Protein AF-A0A969B9C9-F1 (afdb_monomer_lite)

Radius of gyration: 15.31 Å; chains: 1; bounding box: 33×28×55 Å

Secondary structure (DSSP, 8-state):
-PPPPEEEEETTEEEEE-TT---HHHHHHHHHHHHT-SEEEEEE-SSTTHHHHT--SEEEEEEES--TT---SEEESSHHHHHHHHHHHHHTT-

Structure (mmCIF, N/CA/C/O backbone):
data_AF-A0A969B9C9-F1
#
_entry.id   AF-A0A969B9C9-F1
#
loop_
_atom_site.group_PDB
_atom_site.id
_atom_site.type_symbol
_atom_site.label_atom_id
_atom_site.label_alt_id
_atom_site.label_comp_id
_atom_site.label_asym_id
_atom_site.label_entity_id
_atom_site.label_seq_id
_atom_site.pdbx_PDB_ins_code
_atom_site.Cartn_x
_atom_site.Cartn_y
_atom_site.Cartn_z
_atom_site.occupancy
_atom_site.B_iso_or_equiv
_atom_site.auth_seq_id
_atom_site.auth_comp_id
_atom_site.auth_asym_id
_atom_site.auth_atom_id
_atom_site.pdbx_PDB_model_num
ATOM 1 N N . MET A 1 1 ? 4.743 -17.016 -30.886 1.00 77.38 1 MET A N 1
ATOM 2 C CA . MET A 1 1 ? 4.591 -15.759 -30.122 1.00 77.38 1 MET A CA 1
ATOM 3 C C . MET A 1 1 ? 4.652 -16.123 -28.652 1.00 77.38 1 MET A C 1
ATOM 5 O O . MET A 1 1 ? 3.838 -16.928 -28.225 1.00 77.38 1 MET A O 1
ATOM 9 N N . TRP A 1 2 ? 5.629 -15.607 -27.912 1.00 82.75 2 TRP A N 1
ATOM 10 C CA . TRP A 1 2 ? 5.677 -15.769 -26.456 1.00 82.75 2 TRP A CA 1
ATOM 11 C C . TRP A 1 2 ? 4.839 -14.658 -25.811 1.00 82.75 2 TRP A C 1
ATOM 13 O O . TRP A 1 2 ? 4.884 -13.531 -26.317 1.00 82.75 2 TRP A O 1
ATOM 23 N N . PRO A 1 3 ? 4.054 -14.941 -24.754 1.00 86.44 3 PRO A N 1
ATOM 24 C CA . PRO A 1 3 ? 3.323 -13.893 -24.055 1.00 86.44 3 PRO A CA 1
ATOM 25 C C . PRO A 1 3 ? 4.322 -12.902 -23.448 1.00 86.44 3 PRO A C 1
ATOM 27 O O . PRO A 1 3 ? 5.290 -13.307 -22.804 1.00 86.44 3 PRO A O 1
ATOM 30 N N . GLN A 1 4 ? 4.101 -11.608 -23.673 1.00 91.12 4 GLN A N 1
ATOM 31 C CA . GLN A 1 4 ? 4.917 -10.566 -23.049 1.00 91.12 4 GLN A CA 1
ATOM 32 C C . GLN A 1 4 ? 4.664 -10.562 -21.531 1.00 91.12 4 GLN A C 1
ATOM 34 O O . GLN A 1 4 ? 3.530 -10.794 -21.118 1.00 91.12 4 GLN A O 1
ATOM 39 N N . PRO A 1 5 ? 5.679 -10.356 -20.678 1.00 92.44 5 PRO A N 1
ATOM 40 C CA . PRO A 1 5 ? 5.461 -10.193 -19.245 1.00 92.44 5 PRO A CA 1
ATOM 41 C C . PRO A 1 5 ? 5.017 -8.761 -18.909 1.00 92.44 5 PRO A C 1
ATOM 43 O O . PRO A 1 5 ? 5.404 -7.798 -19.574 1.00 92.44 5 PRO A O 1
ATOM 46 N N . ARG A 1 6 ? 4.285 -8.595 -17.801 1.00 91.62 6 ARG A N 1
ATOM 47 C CA . ARG A 1 6 ? 4.168 -7.290 -17.136 1.00 91.62 6 ARG A CA 1
ATOM 48 C C . ARG A 1 6 ? 5.489 -7.019 -16.420 1.00 91.62 6 ARG A C 1
ATOM 50 O O . ARG A 1 6 ? 5.923 -7.820 -15.592 1.00 91.62 6 ARG A O 1
ATOM 57 N N . VAL A 1 7 ? 6.099 -5.880 -16.727 1.00 92.00 7 VAL A N 1
ATOM 58 C CA . VAL A 1 7 ? 7.309 -5.396 -16.055 1.00 92.00 7 VAL A CA 1
ATOM 59 C C . VAL A 1 7 ? 6.901 -4.466 -14.921 1.00 92.00 7 VAL A C 1
ATOM 61 O O . VAL A 1 7 ? 6.130 -3.530 -15.133 1.00 92.00 7 VAL A O 1
ATOM 64 N N . ILE A 1 8 ? 7.414 -4.714 -13.722 1.00 90.81 8 ILE A N 1
ATOM 65 C CA . ILE A 1 8 ? 7.202 -3.860 -12.554 1.00 90.81 8 ILE A CA 1
ATOM 66 C C . ILE A 1 8 ? 8.566 -3.375 -12.065 1.00 90.81 8 ILE A C 1
ATOM 68 O O . ILE A 1 8 ? 9.444 -4.187 -11.776 1.00 90.81 8 ILE A O 1
ATOM 72 N N . GLY A 1 9 ? 8.749 -2.056 -11.997 1.00 87.50 9 GLY A N 1
ATOM 73 C CA . GLY A 1 9 ? 9.972 -1.444 -11.477 1.00 87.50 9 GLY A CA 1
ATOM 74 C C . GLY A 1 9 ? 9.990 -1.392 -9.949 1.00 87.50 9 GLY A C 1
ATOM 75 O O . GLY A 1 9 ? 8.952 -1.201 -9.317 1.00 87.50 9 GLY A O 1
ATOM 76 N N . GLY A 1 10 ? 11.179 -1.526 -9.371 1.00 83.56 10 GLY A N 1
ATOM 77 C CA . GLY A 1 10 ? 11.453 -1.309 -7.952 1.00 83.56 10 GLY A CA 1
ATOM 78 C C . GLY A 1 10 ? 12.778 -0.574 -7.748 1.00 83.56 10 GLY A C 1
ATOM 79 O O . GLY A 1 10 ? 13.393 -0.093 -8.701 1.00 83.56 10 GLY A O 1
ATOM 80 N N . GLN A 1 11 ? 13.236 -0.482 -6.500 1.00 82.56 11 GLN A N 1
ATOM 81 C CA . GLN A 1 11 ? 14.515 0.156 -6.181 1.00 82.56 11 GLN A CA 1
ATOM 82 C C . GLN A 1 11 ? 15.681 -0.686 -6.720 1.00 82.56 11 GLN A C 1
ATOM 84 O O . GLN A 1 11 ? 16.082 -1.668 -6.106 1.00 82.56 11 GLN A O 1
ATOM 89 N N . LEU A 1 12 ? 16.207 -0.295 -7.887 1.00 88.25 12 LEU A N 1
ATOM 90 C CA . LEU A 1 12 ? 17.291 -0.982 -8.609 1.00 88.25 12 LEU A CA 1
ATOM 91 C C . LEU A 1 12 ? 16.960 -2.423 -9.042 1.00 88.25 12 LEU A C 1
ATOM 93 O O . LEU A 1 12 ? 17.864 -3.219 -9.288 1.00 88.25 12 LEU A O 1
ATOM 97 N N . ILE A 1 13 ? 15.671 -2.752 -9.173 1.00 91.44 13 ILE A N 1
ATOM 98 C CA . ILE A 1 13 ? 15.200 -4.073 -9.609 1.00 91.44 13 ILE A CA 1
ATOM 99 C C . ILE A 1 13 ? 14.060 -3.961 -10.625 1.00 91.44 13 ILE A C 1
ATOM 101 O O . ILE A 1 13 ? 13.311 -2.981 -10.637 1.00 91.44 13 ILE A O 1
ATOM 105 N N . PHE A 1 14 ? 13.892 -5.012 -11.431 1.00 92.25 14 PHE A N 1
ATOM 106 C CA . PHE A 1 14 ? 12.719 -5.220 -12.277 1.00 92.25 14 PHE A CA 1
ATOM 107 C C . PHE A 1 14 ? 12.145 -6.615 -12.039 1.00 92.25 14 PHE A C 1
ATOM 109 O O . PHE A 1 14 ? 12.857 -7.611 -12.144 1.00 92.25 14 PHE A O 1
ATOM 116 N N . ASN A 1 15 ? 10.843 -6.677 -11.770 1.00 89.69 15 ASN A N 1
ATOM 117 C CA . ASN A 1 15 ? 10.091 -7.920 -11.655 1.00 89.69 15 ASN A CA 1
ATOM 118 C C . ASN A 1 15 ? 9.334 -8.185 -12.959 1.00 89.69 15 ASN A C 1
ATOM 120 O O . ASN A 1 15 ? 8.590 -7.325 -13.437 1.00 89.69 15 ASN A O 1
ATOM 124 N N . LEU A 1 16 ? 9.507 -9.382 -13.520 1.00 92.88 16 LEU A N 1
ATOM 125 C CA . LEU A 1 16 ? 8.770 -9.861 -14.689 1.00 92.88 16 LEU A CA 1
ATOM 126 C C . LEU A 1 16 ? 7.715 -10.859 -14.223 1.00 92.88 16 LEU A C 1
ATOM 128 O O . LEU A 1 16 ? 8.056 -11.918 -13.700 1.00 92.88 16 LEU A O 1
ATOM 132 N N . VAL A 1 17 ? 6.439 -10.531 -14.413 1.00 92.06 17 VAL A N 1
ATOM 133 C CA . VAL A 1 17 ? 5.323 -11.390 -13.992 1.00 92.06 17 VAL A CA 1
ATOM 134 C C . VAL A 1 17 ? 4.372 -11.671 -15.155 1.00 92.06 17 VAL A C 1
ATOM 136 O O . VAL A 1 17 ? 4.218 -10.821 -16.039 1.00 92.06 17 VAL A O 1
ATOM 139 N N . PRO A 1 18 ? 3.700 -12.838 -15.183 1.00 93.12 18 PRO A N 1
ATOM 140 C CA . PRO A 1 18 ? 2.640 -13.093 -16.152 1.00 93.12 18 PRO A CA 1
ATOM 141 C C . PRO A 1 18 ? 1.564 -11.999 -16.110 1.00 93.12 18 PRO A C 1
ATOM 143 O O . PRO A 1 18 ? 1.217 -11.494 -15.036 1.00 93.12 18 PRO A O 1
ATOM 146 N N . HIS A 1 19 ? 0.993 -11.648 -17.262 1.00 88.31 19 HIS A N 1
ATOM 147 C CA . HIS A 1 19 ? -0.192 -10.790 -17.281 1.00 88.31 19 HIS A CA 1
ATOM 148 C C . HIS A 1 19 ? -1.337 -11.420 -16.479 1.00 88.31 19 HIS A C 1
ATOM 150 O O . HIS A 1 19 ? -1.553 -12.627 -16.529 1.00 88.31 19 HIS A O 1
ATOM 156 N N . GLY A 1 20 ? -2.062 -10.588 -15.726 1.00 86.44 20 GLY A N 1
ATOM 157 C CA . GLY A 1 20 ? -3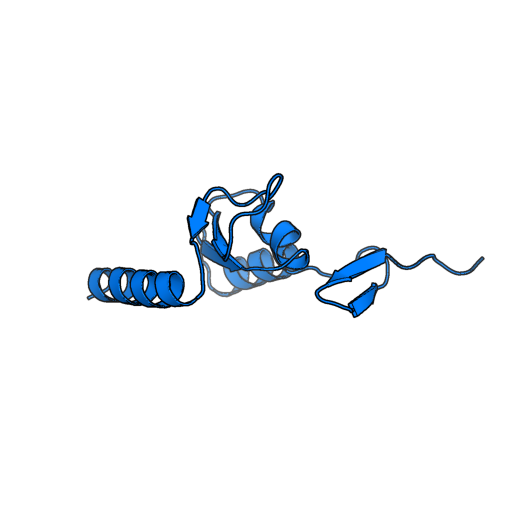.148 -11.043 -14.854 1.00 86.44 20 GLY A CA 1
ATOM 158 C C . GLY A 1 20 ? -2.689 -11.711 -13.555 1.00 86.44 20 GLY A C 1
ATOM 159 O O . GLY A 1 20 ? -3.533 -12.205 -12.812 1.00 86.44 20 GLY A O 1
ATOM 160 N N . SER A 1 21 ? -1.383 -11.721 -13.257 1.00 90.31 21 SER A N 1
ATOM 161 C CA . SER A 1 21 ? -0.896 -12.210 -11.963 1.00 90.31 21 SER A CA 1
ATOM 162 C C . SER A 1 21 ? -1.517 -11.416 -10.807 1.00 90.31 21 SER A C 1
ATOM 164 O O . SER A 1 21 ? -1.681 -10.195 -10.936 1.00 90.31 21 SER A O 1
ATOM 166 N N . PRO A 1 22 ? -1.819 -12.070 -9.670 1.00 92.19 22 PRO A N 1
ATOM 167 C CA . PRO A 1 22 ? -2.269 -11.382 -8.471 1.00 92.19 22 PRO A CA 1
ATOM 168 C C . PRO A 1 22 ? -1.301 -10.270 -8.062 1.00 92.19 22 PRO A C 1
ATOM 170 O O . PRO A 1 22 ? -0.082 -10.421 -8.121 1.00 92.19 22 PRO A O 1
ATOM 173 N N . HIS A 1 23 ? -1.870 -9.159 -7.620 1.00 92.69 23 HIS A N 1
ATOM 174 C CA . HIS A 1 23 ? -1.154 -7.998 -7.099 1.00 92.69 23 HIS A CA 1
ATOM 175 C C . HIS A 1 23 ? -1.622 -7.684 -5.675 1.00 92.69 23 HIS A C 1
ATOM 177 O O . HIS A 1 23 ? -2.626 -8.235 -5.203 1.00 92.69 23 HIS A O 1
ATOM 183 N N . LYS A 1 24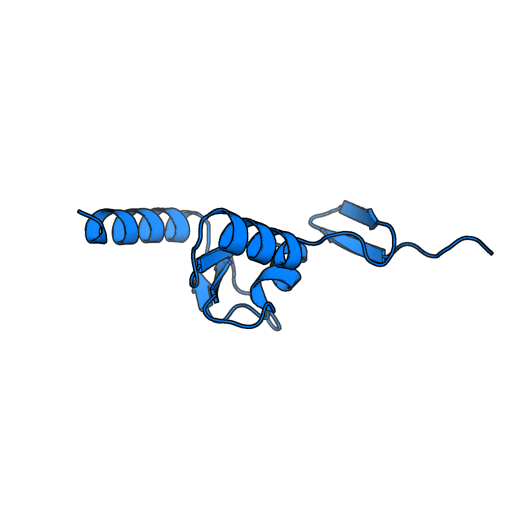 ? -0.926 -6.767 -4.988 1.00 94.25 24 LYS A N 1
ATOM 184 C CA . LYS A 1 24 ? -1.203 -6.426 -3.582 1.00 94.25 24 LYS A CA 1
ATOM 185 C C . LYS A 1 24 ? -2.663 -6.017 -3.350 1.00 94.25 24 LYS A C 1
ATOM 187 O O . LYS A 1 24 ? -3.264 -6.459 -2.379 1.00 94.25 24 LYS A O 1
ATOM 192 N N . GLY A 1 25 ? -3.275 -5.285 -4.284 1.00 94.19 25 GLY A N 1
ATOM 193 C CA . GLY A 1 25 ? -4.706 -4.957 -4.219 1.00 94.19 25 GLY A CA 1
ATOM 194 C C . GLY A 1 25 ? -5.638 -6.171 -4.211 1.00 94.19 25 GLY A C 1
ATOM 195 O O . GLY A 1 25 ? -6.475 -6.292 -3.322 1.00 94.19 25 GLY A O 1
ATOM 196 N N . SER A 1 26 ? -5.446 -7.122 -5.133 1.00 94.38 26 SER A N 1
ATOM 197 C CA . SER A 1 26 ? -6.236 -8.362 -5.144 1.00 94.38 26 SER A CA 1
ATOM 198 C C . SER A 1 26 ? -6.023 -9.201 -3.875 1.00 94.38 26 SER A C 1
ATOM 200 O O . SER A 1 26 ? -6.966 -9.810 -3.364 1.00 94.38 26 SER A O 1
ATOM 202 N N . ALA A 1 27 ? -4.806 -9.180 -3.318 1.00 95.38 27 ALA A N 1
ATOM 203 C CA . ALA A 1 27 ? -4.488 -9.846 -2.061 1.00 95.38 27 ALA A CA 1
ATOM 204 C C . ALA A 1 27 ? -5.181 -9.171 -0.867 1.00 95.38 27 ALA A C 1
ATOM 206 O O . ALA A 1 27 ? -5.769 -9.866 -0.040 1.00 95.38 27 ALA A O 1
ATOM 207 N N . LEU A 1 28 ? -5.186 -7.835 -0.805 1.00 95.75 28 LEU A N 1
ATOM 208 C CA . LEU A 1 28 ? -5.887 -7.066 0.224 1.00 95.75 28 LEU A CA 1
ATOM 209 C C . LEU A 1 28 ? -7.381 -7.405 0.240 1.00 95.75 28 LEU A C 1
ATOM 211 O O . LEU A 1 28 ? -7.915 -7.762 1.290 1.00 95.75 28 LEU A O 1
ATOM 215 N N . THR A 1 29 ? -8.044 -7.382 -0.920 1.00 93.75 29 THR A N 1
ATOM 216 C CA . THR A 1 29 ? -9.463 -7.754 -1.033 1.00 93.75 29 THR A CA 1
ATOM 217 C C . THR A 1 29 ? -9.715 -9.189 -0.563 1.00 93.75 29 THR A C 1
ATOM 219 O O . THR A 1 29 ? -10.686 -9.447 0.152 1.00 93.75 29 THR A O 1
ATOM 222 N N . ALA A 1 30 ? -8.836 -10.130 -0.923 1.00 95.25 30 ALA A N 1
ATOM 223 C CA . ALA A 1 30 ? -8.948 -11.520 -0.491 1.00 95.25 30 ALA A CA 1
ATOM 224 C C . ALA A 1 30 ? -8.791 -11.672 1.033 1.00 95.25 30 ALA A C 1
ATOM 226 O O . ALA A 1 30 ? -9.568 -12.398 1.657 1.00 95.25 30 ALA A O 1
ATOM 227 N N . VAL A 1 31 ? -7.833 -10.963 1.642 1.00 96.19 31 VAL A N 1
ATOM 228 C CA . VAL A 1 31 ? -7.622 -10.957 3.098 1.00 96.19 31 VAL A CA 1
ATOM 229 C C . VAL A 1 31 ? -8.828 -10.361 3.812 1.00 96.19 31 VAL A C 1
ATOM 231 O O . VAL A 1 31 ? -9.376 -11.018 4.692 1.00 96.19 31 VAL A O 1
ATOM 234 N N . MET A 1 32 ? -9.295 -9.180 3.394 1.00 95.38 32 MET A N 1
ATOM 235 C CA . MET A 1 32 ? -10.479 -8.521 3.957 1.00 95.38 32 MET A CA 1
ATOM 236 C C . MET A 1 32 ? -11.699 -9.446 3.946 1.00 95.38 32 MET A C 1
ATOM 238 O O . MET A 1 32 ? -12.344 -9.635 4.977 1.00 95.38 32 MET A O 1
ATOM 242 N N . LYS A 1 33 ? -11.960 -10.103 2.807 1.00 95.06 33 LYS A N 1
ATOM 243 C CA . LYS A 1 33 ? -13.040 -11.089 2.684 1.00 95.06 33 LYS A CA 1
ATOM 244 C C . LYS A 1 33 ? -12.857 -12.263 3.648 1.00 95.06 33 LYS A C 1
ATOM 246 O O . LYS A 1 33 ? -13.826 -12.686 4.270 1.00 95.06 33 LYS A O 1
ATOM 251 N N . ARG A 1 34 ? -11.636 -12.791 3.774 1.00 97.38 34 ARG A N 1
ATOM 252 C CA . ARG A 1 34 ? -11.327 -13.939 4.640 1.00 97.38 34 ARG A CA 1
ATOM 253 C C . ARG A 1 34 ? -11.539 -13.634 6.123 1.00 97.38 34 ARG A C 1
ATOM 255 O O . ARG A 1 34 ? -11.994 -14.515 6.842 1.00 97.38 34 ARG A O 1
ATOM 262 N N . VAL A 1 35 ? -11.207 -12.425 6.572 1.00 96.75 35 VAL A N 1
ATOM 263 C CA . VAL A 1 35 ? -11.349 -12.020 7.983 1.00 96.75 35 VAL A CA 1
ATOM 264 C C . VAL A 1 35 ? -12.690 -11.340 8.288 1.00 96.75 35 VAL A C 1
ATOM 266 O O . VAL A 1 35 ? -12.934 -10.954 9.424 1.00 96.75 35 VAL A O 1
ATOM 269 N N . GLY A 1 36 ? -13.566 -11.185 7.288 1.00 95.56 36 GLY A N 1
ATOM 270 C CA . GLY A 1 36 ? -14.869 -10.534 7.448 1.00 95.56 36 GLY A CA 1
ATOM 271 C C . GLY A 1 36 ? -14.805 -9.010 7.617 1.00 95.56 36 GLY A C 1
ATOM 272 O O . GLY A 1 36 ? -15.796 -8.397 8.010 1.00 95.56 36 GLY A O 1
ATOM 273 N N . CYS A 1 37 ? -13.670 -8.378 7.312 1.00 94.88 37 CYS A N 1
ATOM 274 C CA . CYS A 1 37 ? -13.502 -6.932 7.434 1.00 94.88 37 CYS A CA 1
ATOM 275 C C . CYS A 1 37 ? -14.000 -6.207 6.180 1.00 94.88 37 CYS A C 1
ATOM 277 O O . CYS A 1 37 ? -13.638 -6.539 5.054 1.00 94.88 37 CYS A O 1
ATOM 279 N N . THR A 1 38 ? -14.791 -5.154 6.379 1.00 92.69 38 THR A N 1
ATOM 280 C CA . THR A 1 38 ? -15.286 -4.281 5.296 1.00 92.69 38 THR A CA 1
ATOM 281 C C . THR A 1 38 ? -14.450 -3.016 5.109 1.00 92.69 38 THR A C 1
ATOM 283 O O . THR A 1 38 ? -14.633 -2.298 4.127 1.00 92.69 38 THR A O 1
ATOM 286 N N . HIS A 1 39 ? -13.537 -2.745 6.044 1.00 94.12 39 HIS A N 1
ATOM 287 C CA . HIS A 1 39 ? -12.623 -1.608 6.033 1.00 94.12 39 HIS A CA 1
ATOM 288 C C . HIS A 1 39 ? -11.200 -2.104 6.273 1.00 94.12 39 HIS A C 1
ATOM 290 O O . HIS A 1 39 ? -11.001 -3.117 6.946 1.00 94.12 39 HIS A O 1
ATOM 296 N N . ALA A 1 40 ? -10.223 -1.381 5.738 1.00 95.12 40 ALA A N 1
ATOM 297 C CA . ALA A 1 40 ? -8.815 -1.647 5.987 1.00 95.12 40 ALA A CA 1
ATOM 298 C C . ALA A 1 40 ? -8.021 -0.343 6.002 1.00 95.12 40 ALA A C 1
ATOM 300 O O . ALA A 1 40 ? -8.370 0.614 5.311 1.00 95.12 40 ALA A O 1
ATOM 301 N N . ILE A 1 41 ? -6.931 -0.332 6.762 1.00 95.06 41 ILE A N 1
ATOM 302 C CA . ILE A 1 41 ? -5.855 0.644 6.606 1.00 95.06 41 ILE A CA 1
ATOM 303 C C . ILE A 1 4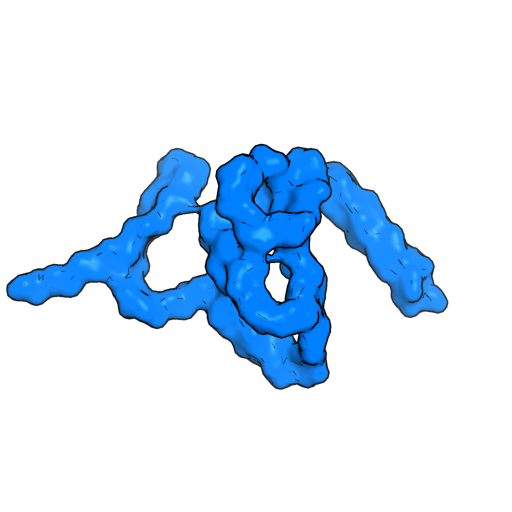1 ? -4.746 -0.081 5.849 1.00 95.06 41 ILE A C 1
ATOM 305 O O . ILE A 1 41 ? -4.331 -1.162 6.261 1.00 95.06 41 ILE A O 1
ATOM 309 N N . PHE A 1 42 ? -4.305 0.481 4.727 1.00 96.75 42 PHE A N 1
ATOM 310 C CA . PHE A 1 42 ? -3.219 -0.081 3.929 1.00 96.75 42 PHE A CA 1
ATOM 311 C C . PHE A 1 42 ? -2.091 0.944 3.832 1.00 96.75 42 PHE A C 1
ATOM 313 O O . PHE A 1 42 ? -2.314 2.064 3.372 1.00 96.75 42 PHE A O 1
ATOM 320 N N . ILE A 1 43 ? -0.894 0.557 4.275 1.00 96.69 43 ILE A N 1
ATOM 321 C CA . ILE A 1 43 ? 0.295 1.411 4.323 1.00 96.69 43 ILE A CA 1
ATOM 322 C C . ILE A 1 43 ? 1.387 0.758 3.472 1.00 96.69 43 ILE A C 1
ATOM 324 O O . ILE A 1 43 ? 1.678 -0.418 3.679 1.00 96.69 43 ILE A O 1
ATOM 328 N N . GLY A 1 44 ? 1.975 1.500 2.532 1.00 95.31 44 GLY A N 1
ATOM 329 C CA . GLY A 1 44 ? 3.002 0.981 1.617 1.00 95.31 44 GLY A CA 1
ATOM 330 C C . GLY A 1 44 ? 3.910 2.073 1.049 1.00 95.31 44 GLY A C 1
ATOM 331 O O . GLY A 1 44 ? 3.584 3.254 1.142 1.00 95.31 44 GLY A O 1
ATOM 332 N N . ASP A 1 45 ? 5.055 1.707 0.484 1.00 93.75 45 ASP A N 1
ATOM 333 C CA . ASP A 1 45 ? 6.126 2.627 0.079 1.00 93.75 45 ASP A CA 1
ATOM 334 C C . ASP A 1 45 ? 6.516 2.513 -1.399 1.00 93.75 45 ASP A C 1
ATOM 336 O O . ASP A 1 45 ? 7.156 3.420 -1.936 1.00 93.75 45 ASP A O 1
ATOM 340 N N . ASP A 1 46 ? 6.133 1.440 -2.090 1.00 90.94 46 ASP A N 1
ATOM 341 C CA . ASP A 1 46 ? 6.656 1.128 -3.420 1.00 90.94 46 ASP A CA 1
ATOM 342 C C . ASP A 1 46 ? 5.612 1.295 -4.540 1.00 90.94 46 ASP A C 1
ATOM 344 O O . ASP A 1 46 ? 4.520 1.833 -4.345 1.00 90.94 46 ASP A O 1
ATOM 348 N N . LEU A 1 47 ? 5.988 0.914 -5.765 1.00 89.00 47 LEU A N 1
ATOM 349 C CA . LEU A 1 47 ? 5.105 0.962 -6.933 1.00 89.00 47 LEU A CA 1
ATOM 350 C C . LEU A 1 47 ? 4.037 -0.144 -6.911 1.00 89.00 47 LEU A C 1
ATOM 352 O O . LEU A 1 47 ? 2.957 0.033 -7.464 1.00 89.00 47 LEU A O 1
ATOM 356 N N . THR A 1 48 ? 4.327 -1.294 -6.303 1.00 90.06 48 THR A N 1
ATOM 357 C CA . THR A 1 48 ? 3.376 -2.414 -6.220 1.00 90.06 48 THR A CA 1
ATOM 358 C C . THR A 1 48 ? 2.229 -2.122 -5.257 1.00 90.06 48 THR A C 1
ATOM 360 O O . THR A 1 48 ? 1.135 -2.661 -5.425 1.00 90.06 48 THR A O 1
ATOM 363 N N . ASP A 1 49 ? 2.456 -1.2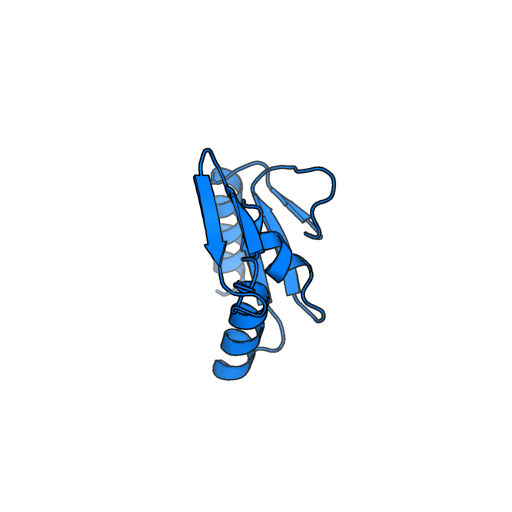55 -4.269 1.00 94.50 49 ASP A N 1
ATOM 364 C CA . ASP A 1 49 ? 1.441 -0.800 -3.317 1.00 94.50 49 ASP A CA 1
ATOM 365 C C . ASP A 1 49 ? 0.364 0.073 -3.966 1.00 94.50 49 ASP A C 1
ATOM 367 O O . ASP A 1 49 ? -0.775 0.095 -3.502 1.00 94.50 49 ASP A O 1
ATOM 371 N N . GLU A 1 50 ? 0.671 0.718 -5.093 1.00 94.69 50 GLU A N 1
ATOM 372 C CA . GLU A 1 50 ? -0.294 1.523 -5.851 1.00 94.69 50 GLU A CA 1
ATOM 373 C C . GLU A 1 50 ? -1.491 0.684 -6.324 1.00 94.69 50 GLU A C 1
ATOM 375 O O . GLU A 1 50 ? -2.632 1.148 -6.287 1.00 94.69 50 GLU A O 1
ATOM 380 N N . ASP A 1 51 ? -1.265 -0.593 -6.657 1.00 94.00 51 ASP A N 1
ATOM 381 C CA . ASP A 1 51 ? -2.339 -1.533 -6.990 1.00 94.00 51 ASP A CA 1
ATOM 382 C C . ASP A 1 51 ? -3.299 -1.761 -5.800 1.00 94.00 51 ASP A C 1
ATOM 384 O O . ASP A 1 51 ? -4.466 -2.107 -6.006 1.00 94.00 51 ASP A O 1
ATOM 388 N N . ALA A 1 52 ? -2.824 -1.611 -4.557 1.00 95.44 52 ALA A N 1
ATOM 389 C CA . ALA A 1 52 ? -3.637 -1.694 -3.343 1.00 95.44 52 ALA A CA 1
ATOM 390 C C . ALA A 1 52 ? -4.295 -0.358 -2.986 1.00 95.44 52 ALA A C 1
ATOM 392 O O . ALA A 1 52 ? -5.468 -0.344 -2.615 1.00 95.44 52 ALA A O 1
ATOM 393 N N . PHE A 1 53 ? -3.587 0.760 -3.156 1.00 96.38 53 PHE A N 1
ATOM 394 C CA . PHE A 1 53 ? -4.145 2.095 -2.937 1.00 96.38 53 PHE A CA 1
ATOM 395 C C . PHE A 1 53 ? -5.314 2.400 -3.880 1.00 96.38 53 PHE A C 1
ATOM 397 O O . PHE A 1 53 ? -6.293 3.013 -3.466 1.00 96.38 53 PHE A O 1
ATOM 404 N N . GLY A 1 54 ? -5.238 1.929 -5.127 1.00 92.81 54 GLY A N 1
ATOM 405 C CA . GLY A 1 54 ? -6.296 2.092 -6.122 1.00 92.81 54 GLY A CA 1
ATOM 406 C C . GLY A 1 54 ? -7.513 1.179 -5.940 1.00 92.81 54 GLY A C 1
ATOM 407 O O . GLY A 1 54 ? -8.436 1.251 -6.753 1.00 92.81 54 GLY A O 1
ATOM 408 N N . GLN A 1 55 ? -7.537 0.297 -4.930 1.00 91.94 55 GLN A N 1
ATOM 409 C CA . GLN A 1 55 ? -8.678 -0.598 -4.739 1.00 91.94 55 GLN A CA 1
ATOM 410 C C . GLN A 1 55 ? -9.935 0.179 -4.322 1.00 91.94 55 GLN A C 1
ATOM 412 O O . GLN A 1 55 ? -9.886 1.001 -3.403 1.00 91.94 55 GLN A O 1
ATOM 417 N N . PRO A 1 56 ? -11.090 -0.097 -4.951 1.00 82.50 56 PRO A N 1
ATOM 418 C CA . PRO A 1 56 ? -12.343 0.523 -4.559 1.00 82.50 56 PRO A CA 1
ATOM 419 C C . PRO A 1 56 ? -12.801 0.008 -3.188 1.00 82.50 56 PRO A C 1
ATOM 421 O O . PRO A 1 56 ? -12.563 -1.141 -2.815 1.00 82.50 56 PRO A O 1
ATOM 424 N N . GLY A 1 57 ? -13.531 0.848 -2.455 1.00 81.38 57 GLY A N 1
ATOM 425 C CA . GLY A 1 57 ? -14.114 0.498 -1.161 1.00 81.38 57 GLY A CA 1
ATOM 426 C C . GLY A 1 57 ? -13.598 1.371 -0.024 1.00 81.38 57 GLY A C 1
ATOM 427 O O . GLY A 1 57 ? -13.093 2.472 -0.233 1.00 81.38 57 GLY A O 1
ATOM 428 N N . LYS A 1 58 ? -13.776 0.900 1.212 1.00 88.19 58 LYS A N 1
ATOM 429 C CA . LYS A 1 58 ? -13.447 1.662 2.423 1.00 88.19 58 LYS A CA 1
ATOM 430 C C . LYS A 1 58 ? -12.028 1.360 2.904 1.00 88.19 58 LYS A C 1
ATOM 432 O O . LYS A 1 58 ? -11.820 0.895 4.023 1.00 88.19 58 LYS A O 1
ATOM 437 N N . ILE A 1 59 ? -11.065 1.601 2.020 1.00 94.56 59 ILE A N 1
ATOM 438 C CA . ILE A 1 59 ? -9.640 1.446 2.309 1.00 94.56 59 ILE A CA 1
ATOM 439 C C . ILE A 1 59 ? -9.053 2.826 2.596 1.00 94.56 59 ILE A C 1
ATOM 441 O O . ILE A 1 59 ? -9.136 3.743 1.779 1.00 94.56 59 ILE A O 1
ATOM 445 N N . LEU A 1 60 ? -8.457 2.980 3.775 1.00 95.44 60 LEU A N 1
ATOM 446 C CA . LEU A 1 60 ? -7.613 4.119 4.099 1.00 95.44 60 LEU A CA 1
ATOM 447 C C . LEU A 1 60 ? -6.191 3.811 3.623 1.00 95.44 60 LEU A C 1
ATOM 449 O O . LEU A 1 60 ? -5.421 3.147 4.311 1.00 95.44 60 LEU A O 1
ATOM 453 N N . SER A 1 61 ? -5.866 4.265 2.417 1.00 97.00 61 SER A N 1
ATOM 454 C CA . SER A 1 61 ? -4.551 4.100 1.793 1.00 97.00 61 SER A CA 1
ATOM 455 C C . SER A 1 61 ? -3.580 5.202 2.232 1.00 97.00 61 SER A C 1
ATOM 457 O O . SER A 1 61 ? -3.899 6.389 2.077 1.00 97.00 61 SER A O 1
ATOM 459 N N . ILE A 1 62 ? -2.400 4.822 2.717 1.00 97.19 62 ILE A N 1
ATOM 460 C CA . ILE A 1 62 ? -1.349 5.735 3.171 1.00 97.19 62 ILE A CA 1
ATOM 461 C C . ILE A 1 62 ? -0.033 5.346 2.500 1.00 97.19 62 ILE A C 1
ATOM 463 O O . ILE A 1 62 ? 0.409 4.204 2.600 1.00 97.19 62 ILE A O 1
ATOM 467 N N . ARG A 1 63 ? 0.621 6.304 1.847 1.00 97.44 63 ARG A N 1
ATOM 468 C CA . ARG A 1 63 ? 1.954 6.098 1.286 1.00 97.44 63 ARG A CA 1
ATOM 469 C C . ARG A 1 63 ? 3.051 6.495 2.273 1.00 97.44 63 ARG A C 1
ATOM 471 O O . ARG A 1 63 ? 2.989 7.567 2.868 1.00 97.44 63 ARG A O 1
ATOM 478 N N . VAL A 1 64 ? 4.085 5.673 2.405 1.00 96.75 64 VAL A N 1
ATOM 479 C CA . VAL A 1 64 ? 5.334 6.038 3.077 1.00 96.75 64 VAL A CA 1
ATOM 480 C C . VAL A 1 64 ? 6.228 6.766 2.079 1.00 96.75 64 VAL A C 1
ATOM 482 O O . VAL A 1 64 ? 6.604 6.225 1.041 1.00 96.75 64 VAL A O 1
ATOM 485 N N . GLY A 1 65 ? 6.553 8.013 2.392 1.00 95.44 65 GLY A N 1
ATOM 486 C CA . GLY A 1 65 ? 7.215 8.931 1.479 1.00 95.44 65 GLY A CA 1
ATOM 487 C C . GLY A 1 65 ? 6.239 9.583 0.496 1.00 95.44 65 GLY A C 1
ATOM 488 O O . GLY A 1 65 ? 5.240 9.011 0.055 1.00 95.44 65 GLY A O 1
ATOM 489 N N . ARG A 1 66 ? 6.532 10.829 0.118 1.00 94.00 66 ARG A N 1
ATOM 490 C CA . ARG A 1 66 ? 5.693 11.583 -0.817 1.00 94.00 66 ARG A CA 1
ATOM 491 C C . ARG A 1 66 ? 6.088 11.279 -2.261 1.00 94.00 66 ARG A C 1
ATOM 493 O O . ARG A 1 66 ? 7.189 11.616 -2.683 1.00 94.00 66 ARG A O 1
ATOM 500 N N . GLN A 1 67 ? 5.155 10.746 -3.049 1.00 93.69 67 GLN A N 1
ATOM 501 C CA . GLN A 1 67 ? 5.321 10.579 -4.495 1.00 93.69 67 GLN A CA 1
ATOM 502 C C . GLN A 1 67 ? 4.189 11.270 -5.253 1.00 93.69 67 GLN A C 1
ATOM 504 O O . GLN A 1 67 ? 3.007 11.069 -4.973 1.00 93.69 67 GLN A O 1
ATOM 509 N N . ARG A 1 68 ? 4.548 12.088 -6.247 1.00 92.94 68 ARG A N 1
ATOM 510 C CA . ARG A 1 68 ? 3.560 12.701 -7.138 1.00 92.94 68 ARG A CA 1
ATOM 511 C C . ARG A 1 68 ? 2.908 11.614 -7.993 1.00 92.94 68 ARG A C 1
ATOM 513 O O . ARG A 1 68 ? 3.611 10.834 -8.625 1.00 92.94 68 ARG A O 1
ATOM 520 N N . GLY A 1 69 ? 1.578 11.612 -8.036 1.00 93.31 69 GLY A N 1
ATOM 521 C CA . GLY A 1 69 ? 0.805 10.647 -8.821 1.00 93.31 69 GLY A CA 1
ATOM 522 C C . GLY A 1 69 ? 0.520 9.323 -8.111 1.00 93.31 69 GLY A C 1
ATOM 523 O O . GLY A 1 69 ? -0.016 8.430 -8.755 1.00 93.31 69 GLY A O 1
ATOM 524 N N . SER A 1 70 ? 0.846 9.197 -6.819 1.00 96.12 70 SER A N 1
ATOM 525 C CA . SER A 1 70 ? 0.353 8.074 -6.017 1.00 96.12 70 SER A CA 1
ATOM 526 C C . SER A 1 70 ? -1.176 8.103 -5.930 1.00 96.12 70 SER A C 1
ATOM 528 O O . SER A 1 70 ? -1.780 9.173 -5.817 1.00 96.12 70 SER A O 1
ATOM 530 N N . LEU A 1 71 ? -1.783 6.921 -5.966 1.00 96.44 71 LEU A N 1
ATOM 531 C CA . LEU A 1 71 ? -3.201 6.678 -5.731 1.00 96.44 71 LEU A CA 1
ATOM 532 C C . LEU A 1 71 ? -3.546 6.698 -4.234 1.00 96.44 71 LEU A C 1
ATOM 534 O O . LEU A 1 71 ? -4.726 6.709 -3.885 1.00 96.44 71 LEU A O 1
ATOM 538 N N . ALA A 1 72 ? -2.548 6.720 -3.342 1.00 96.81 72 ALA A N 1
ATOM 539 C CA . ALA A 1 72 ? -2.791 6.818 -1.911 1.00 96.81 72 ALA A CA 1
ATOM 540 C C . ALA A 1 72 ? -3.454 8.152 -1.542 1.00 96.81 72 ALA A C 1
ATOM 542 O O . ALA A 1 72 ? -2.987 9.236 -1.889 1.00 96.81 72 ALA A O 1
ATOM 543 N N . ARG A 1 73 ? -4.530 8.068 -0.758 1.00 95.75 73 ARG A N 1
ATOM 544 C CA . ARG A 1 73 ? -5.256 9.224 -0.221 1.00 95.75 73 ARG A CA 1
ATOM 545 C C . ARG A 1 73 ? -4.421 10.094 0.725 1.00 95.75 73 ARG A C 1
ATOM 547 O O . ARG A 1 73 ? -4.629 11.304 0.769 1.00 95.75 73 ARG A O 1
ATOM 554 N N . PHE A 1 74 ? -3.518 9.488 1.489 1.00 96.38 74 PHE A N 1
ATOM 555 C CA . PHE A 1 74 ? -2.641 10.181 2.433 1.00 96.38 74 PHE A CA 1
ATOM 556 C C . PHE A 1 74 ? -1.196 9.731 2.257 1.00 96.38 74 PHE A C 1
ATOM 558 O O . PHE A 1 74 ? -0.923 8.708 1.630 1.00 96.38 74 PHE A O 1
ATOM 565 N N . TYR A 1 75 ? -0.269 10.480 2.846 1.00 97.50 75 TYR A N 1
ATOM 566 C CA . TYR A 1 75 ? 1.121 10.067 2.954 1.00 97.50 75 TYR A CA 1
ATOM 567 C C . TYR A 1 75 ? 1.698 10.442 4.320 1.00 97.50 75 TYR A C 1
ATOM 569 O O . TYR A 1 75 ? 1.233 11.385 4.961 1.00 97.50 75 TYR A O 1
ATOM 577 N N . ILE A 1 76 ? 2.730 9.712 4.721 1.00 97.31 76 ILE A N 1
ATOM 578 C CA . ILE A 1 76 ? 3.621 10.013 5.844 1.00 97.31 76 ILE A CA 1
ATOM 579 C C . ILE A 1 76 ? 5.051 10.168 5.312 1.00 97.31 76 ILE A C 1
ATOM 581 O O . ILE A 1 76 ? 5.337 9.721 4.202 1.00 97.31 76 ILE A O 1
ATOM 585 N N . GLN A 1 77 ? 5.952 10.842 6.028 1.00 96.44 77 GLN A N 1
ATOM 586 C CA . GLN A 1 77 ? 7.278 11.176 5.486 1.00 96.44 77 GLN A CA 1
ATOM 587 C C . GLN A 1 77 ? 8.197 9.960 5.423 1.00 96.44 77 GLN A C 1
ATOM 589 O O . GLN A 1 77 ? 8.966 9.817 4.474 1.00 96.44 77 GLN A O 1
ATOM 594 N N . GLY A 1 78 ? 8.109 9.071 6.409 1.00 94.88 78 GLY A N 1
ATOM 595 C CA . GLY A 1 78 ? 8.975 7.904 6.480 1.00 94.88 78 GLY A CA 1
ATOM 596 C C . GLY A 1 78 ? 8.530 6.887 7.518 1.00 94.88 78 GLY A C 1
ATOM 597 O O . GLY A 1 78 ? 7.475 7.010 8.134 1.00 94.88 78 GLY A O 1
ATOM 598 N N . GLN A 1 79 ? 9.365 5.870 7.719 1.00 92.56 79 GLN A N 1
ATOM 599 C CA . GLN A 1 79 ? 9.060 4.753 8.616 1.00 92.56 79 GLN A CA 1
ATOM 600 C C . GLN A 1 79 ? 8.885 5.174 10.084 1.00 92.56 79 GLN A C 1
ATOM 602 O O . GLN A 1 79 ? 8.127 4.538 10.804 1.00 92.56 79 GLN A O 1
ATOM 607 N N . GLN A 1 80 ? 9.526 6.257 10.533 1.00 94.75 80 GLN A N 1
ATOM 608 C CA . GLN A 1 80 ? 9.349 6.752 11.906 1.00 94.75 80 GLN A CA 1
ATOM 609 C C . GLN A 1 80 ? 7.916 7.240 12.159 1.00 94.75 80 GLN A C 1
ATOM 611 O O . GLN A 1 80 ? 7.318 6.908 13.179 1.00 94.75 80 GLN A O 1
ATOM 616 N N . ASP A 1 81 ? 7.316 7.928 11.187 1.00 95.81 81 ASP A N 1
ATOM 617 C CA . ASP A 1 81 ? 5.914 8.346 11.269 1.00 95.81 81 ASP A CA 1
ATOM 618 C C . ASP A 1 81 ? 4.960 7.142 11.263 1.00 95.81 81 ASP A C 1
ATOM 620 O O . ASP A 1 81 ? 3.866 7.210 11.818 1.00 95.81 81 ASP A O 1
ATOM 624 N N . MET A 1 82 ? 5.364 6.027 10.640 1.00 94.94 82 MET A N 1
ATOM 625 C CA . MET A 1 82 ? 4.577 4.793 10.644 1.00 94.94 82 MET A CA 1
ATOM 626 C C . MET A 1 82 ? 4.512 4.200 12.050 1.00 94.94 82 MET A C 1
ATOM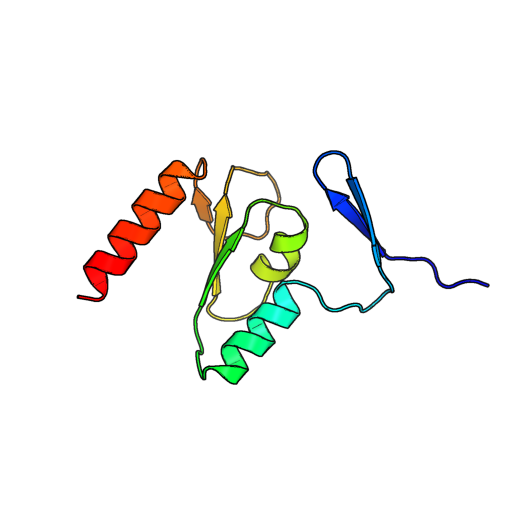 628 O O . MET A 1 82 ? 3.445 3.753 12.460 1.00 94.94 82 MET A O 1
ATOM 632 N N . LEU A 1 83 ? 5.625 4.215 12.789 1.00 93.75 83 LEU A N 1
ATOM 633 C CA . LEU A 1 83 ? 5.657 3.753 14.178 1.00 93.75 83 LEU A CA 1
ATOM 634 C C . LEU A 1 83 ? 4.744 4.612 15.056 1.00 93.75 83 LEU A C 1
ATOM 636 O O . LEU A 1 83 ? 3.869 4.065 15.721 1.00 93.75 83 LEU A O 1
ATOM 640 N N . ALA A 1 84 ? 4.862 5.939 14.964 1.00 95.00 84 ALA A N 1
ATOM 641 C CA . ALA A 1 84 ? 3.998 6.863 15.701 1.00 95.00 84 ALA A CA 1
ATOM 642 C C . ALA A 1 84 ? 2.507 6.666 15.366 1.00 95.00 84 ALA A C 1
ATOM 644 O O . ALA A 1 84 ? 1.651 6.698 16.248 1.00 95.00 84 ALA A O 1
ATOM 645 N N . LEU A 1 85 ? 2.183 6.412 14.092 1.00 94.19 85 LEU A N 1
ATOM 646 C CA . LEU A 1 85 ? 0.816 6.103 13.675 1.00 94.19 85 LEU A CA 1
ATOM 647 C C . LEU A 1 85 ? 0.316 4.782 14.275 1.00 94.19 85 LEU A C 1
ATOM 649 O O . LEU A 1 85 ? -0.830 4.712 14.710 1.00 94.19 85 LEU A O 1
ATOM 653 N N . LEU A 1 86 ? 1.140 3.732 14.281 1.00 94.44 86 LEU A N 1
ATOM 654 C CA . LEU A 1 86 ? 0.758 2.450 14.872 1.00 94.44 86 LEU A CA 1
ATOM 655 C C . LEU A 1 86 ? 0.533 2.577 16.381 1.00 94.44 86 LEU A C 1
ATOM 657 O O . LEU A 1 86 ? -0.453 2.038 16.874 1.00 94.44 86 LEU A O 1
ATOM 661 N N . GLU A 1 87 ? 1.386 3.313 17.094 1.00 95.69 87 GLU A N 1
ATOM 662 C CA . GLU A 1 87 ? 1.216 3.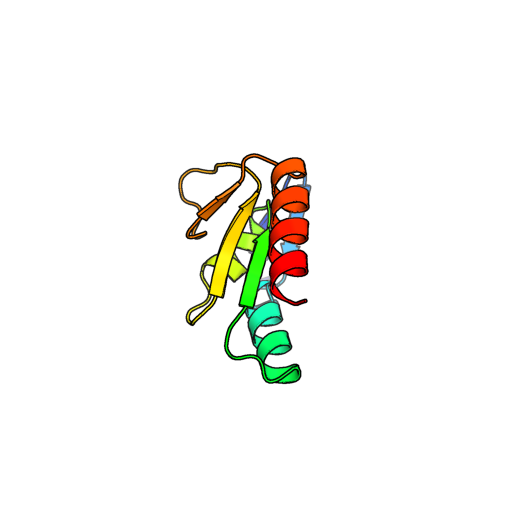599 18.525 1.00 95.69 87 GLU A CA 1
ATOM 663 C C . GLU A 1 87 ? -0.107 4.322 18.809 1.00 95.69 87 GLU A C 1
ATOM 665 O O . GLU A 1 87 ? -0.884 3.871 19.649 1.00 95.69 87 GLU A O 1
ATOM 670 N N . GLU A 1 88 ? -0.421 5.374 18.049 1.00 94.81 88 GLU A N 1
ATOM 671 C CA . GLU A 1 88 ? -1.689 6.106 18.170 1.00 94.81 88 GLU A CA 1
ATOM 672 C C . GLU A 1 88 ? -2.907 5.217 17.864 1.00 94.81 88 GLU A C 1
ATOM 674 O O . GLU A 1 88 ? -3.941 5.318 18.524 1.00 94.81 88 GLU A O 1
ATOM 679 N N . LEU A 1 89 ? -2.813 4.334 16.863 1.00 93.44 89 LEU A N 1
ATOM 680 C CA . LEU A 1 89 ? -3.892 3.399 16.538 1.00 93.44 89 LEU A CA 1
ATOM 681 C C . LEU A 1 89 ? -4.097 2.365 17.646 1.00 93.44 89 LEU A C 1
ATOM 683 O O . LEU A 1 89 ? -5.241 2.082 17.993 1.00 93.44 89 LEU A O 1
ATOM 687 N N . MET A 1 90 ? -3.015 1.817 18.203 1.00 94.50 90 MET A N 1
ATOM 688 C CA . MET A 1 90 ? -3.087 0.857 19.306 1.00 94.50 90 MET A CA 1
ATOM 689 C C . MET A 1 90 ? -3.675 1.502 20.563 1.00 94.50 90 MET A C 1
ATOM 691 O O . MET A 1 90 ? -4.592 0.933 21.146 1.00 94.50 90 MET A O 1
ATOM 695 N N . GLY A 1 91 ? -3.255 2.722 20.911 1.00 96.12 91 GLY A N 1
ATOM 696 C CA . GLY A 1 91 ? -3.790 3.455 22.065 1.00 96.12 91 GLY A CA 1
ATOM 697 C C . GLY A 1 91 ? -5.271 3.844 21.953 1.00 96.12 91 GLY A C 1
ATOM 698 O O . GLY A 1 91 ? -5.872 4.239 22.944 1.00 96.12 91 GLY A O 1
ATOM 699 N N . ARG A 1 92 ? -5.880 3.739 20.764 1.00 93.31 92 ARG A N 1
ATOM 700 C CA . ARG A 1 92 ? -7.328 3.937 20.546 1.00 93.31 92 ARG A CA 1
ATOM 701 C C . ARG A 1 92 ? -8.144 2.645 20.578 1.00 93.31 92 ARG A C 1
ATOM 703 O O . ARG A 1 92 ? -9.370 2.717 20.493 1.00 93.31 92 ARG A O 1
ATOM 710 N N . LEU A 1 93 ? -7.482 1.489 20.573 1.00 87.56 93 LEU A N 1
ATOM 711 C CA . LEU A 1 93 ? -8.127 0.174 20.632 1.00 87.56 93 LEU A CA 1
ATOM 712 C C . LEU A 1 93 ? -8.261 -0.350 22.068 1.00 87.56 93 LEU A C 1
ATOM 714 O O . LEU A 1 93 ? -9.041 -1.279 22.285 1.00 87.56 93 LEU A O 1
ATOM 718 N N . GLU A 1 94 ? -7.510 0.229 23.004 1.00 69.56 94 GLU A N 1
ATOM 719 C CA . GLU A 1 94 ? -7.647 0.048 24.457 1.00 69.56 94 GLU A CA 1
ATOM 720 C C . GLU A 1 94 ? -8.757 0.943 25.029 1.00 69.56 94 GLU A C 1
ATOM 722 O O . GLU A 1 94 ? -9.475 0.462 25.937 1.00 69.56 94 GLU A O 1
#

Sequence (94 aa):
MWPQPRVIGGQLIFNLVPHGSPHKGSALTAVMKRVGCTHAIFIGDDLTDEDAFGQPGKILSIRVGRQRGSLARFYIQGQQDMLALLEELMGRLE

pLDDT: mean 92.76, std 4.62, range [69.56, 97.5]

Foldseek 3Di:
DDQAFDWDDWDPDIDTHHPPDDAPQNVVVVVCVVVVHQEEEAEEETPSCLSNLPHDGRYQFEYACDDPPRSHPYYDPHDVVVVVVVVVVVVVVD